Protein AF-A0A9C9XU20-F1 (afdb_monomer_lite)

Sequence (111 aa):
MVNYKVQVVYHRDPPLQWPRPGVLTSLAAGIIVMRNAPDEILALAAAAATDILRTTSVVNGHYEVIISTSIVDHNVYLMRKSDIYYINDPDFWQYRKSEPAAEIELTSSRY

pLDDT: mean 84.76, std 10.24, range [47.78, 95.19]

Radius of gyration: 25.98 Å; chains: 1; bounding box: 46×35×90 Å

Structure (mmCIF, N/CA/C/O backbone):
data_AF-A0A9C9XU20-F1
#
_entry.id   AF-A0A9C9XU20-F1
#
loop_
_atom_site.group_PDB
_atom_site.id
_atom_site.type_symbol
_atom_site.label_atom_id
_atom_site.label_alt_id
_atom_site.label_comp_id
_atom_site.label_asym_id
_atom_site.label_entity_id
_atom_site.label_seq_id
_atom_site.pdbx_PDB_ins_code
_atom_site.Cartn_x
_atom_site.Cartn_y
_atom_site.Cartn_z
_atom_site.occupancy
_atom_site.B_iso_or_equiv
_atom_site.auth_seq_id
_atom_site.auth_comp_id
_atom_site.auth_asym_id
_atom_site.auth_atom_id
_atom_site.pdbx_PDB_model_num
ATOM 1 N N . MET A 1 1 ? -28.471 -0.470 19.302 1.00 84.12 1 MET A N 1
A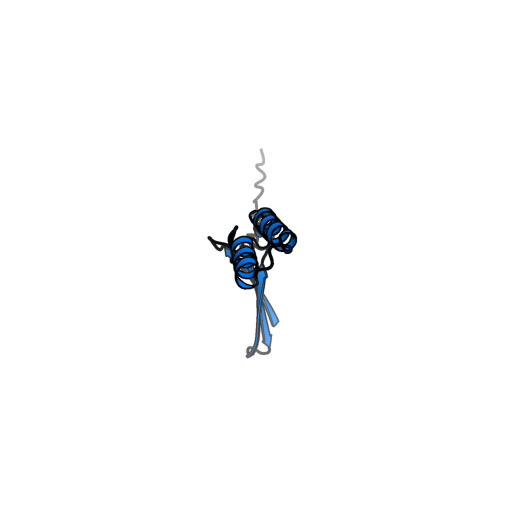TOM 2 C CA . MET A 1 1 ? -27.145 0.074 19.678 1.00 84.12 1 MET A CA 1
ATOM 3 C C . MET A 1 1 ? -26.168 -0.118 18.529 1.00 84.12 1 MET A C 1
ATOM 5 O O . MET A 1 1 ? -26.069 -1.221 17.999 1.00 84.12 1 MET A O 1
ATOM 9 N N . VAL A 1 2 ? -25.478 0.951 18.130 1.00 87.88 2 VAL A N 1
ATOM 10 C CA . VAL A 1 2 ? -24.418 0.908 17.112 1.00 87.88 2 VAL A CA 1
ATOM 11 C C . VAL A 1 2 ? -23.074 0.914 17.832 1.00 87.88 2 VAL A C 1
ATOM 13 O O . VAL A 1 2 ? -22.826 1.789 18.654 1.00 87.88 2 VAL A O 1
ATOM 16 N N . ASN A 1 3 ? -22.220 -0.059 17.531 1.00 90.69 3 ASN A N 1
ATOM 17 C CA . ASN A 1 3 ? -20.875 -0.176 18.084 1.00 90.69 3 ASN A CA 1
ATOM 18 C C . ASN A 1 3 ? -19.845 -0.068 16.969 1.00 90.69 3 ASN A C 1
ATOM 20 O O . ASN A 1 3 ? -19.998 -0.720 15.936 1.00 90.69 3 ASN A O 1
ATOM 24 N N . TYR A 1 4 ? -18.772 0.681 17.213 1.00 90.62 4 TYR A N 1
ATOM 25 C CA . TYR A 1 4 ? -17.629 0.764 16.312 1.00 90.62 4 TYR A CA 1
ATOM 26 C C . TYR A 1 4 ? -16.345 0.313 17.017 1.00 90.62 4 TYR A C 1
ATOM 28 O O . TYR A 1 4 ? -16.154 0.524 18.215 1.00 90.62 4 TYR A O 1
ATOM 36 N N . LYS A 1 5 ? -15.454 -0.328 16.264 1.00 91.50 5 LYS A N 1
ATOM 37 C CA . LYS A 1 5 ? -14.115 -0.723 16.705 1.00 91.50 5 LYS A CA 1
ATOM 38 C C . LYS A 1 5 ? -13.112 -0.338 15.627 1.00 91.50 5 LYS A C 1
ATOM 40 O O . LYS A 1 5 ? -13.266 -0.755 14.483 1.00 91.50 5 LYS A O 1
ATOM 45 N N . VAL A 1 6 ? -12.082 0.404 16.025 1.00 92.31 6 VAL A N 1
ATOM 46 C CA . VAL A 1 6 ? -10.938 0.764 15.180 1.00 92.31 6 VAL A CA 1
ATOM 47 C C . VAL A 1 6 ? -9.730 -0.053 15.624 1.00 92.31 6 VAL A C 1
ATOM 49 O O . VAL A 1 6 ? -9.470 -0.178 16.823 1.00 92.31 6 VAL A O 1
ATOM 52 N N . GLN A 1 7 ? -9.019 -0.640 14.668 1.00 93.25 7 GLN A N 1
ATOM 53 C CA . GLN A 1 7 ? -7.783 -1.378 14.902 1.00 93.25 7 GLN A CA 1
ATOM 54 C C . GLN A 1 7 ? -6.727 -0.939 13.891 1.00 93.25 7 GLN A C 1
ATOM 56 O O . GLN A 1 7 ? -6.978 -0.977 12.691 1.00 93.25 7 GLN A O 1
ATOM 61 N N . VAL A 1 8 ? -5.549 -0.567 14.392 1.00 92.88 8 VAL A N 1
ATOM 62 C CA . VAL A 1 8 ? -4.372 -0.265 13.571 1.00 92.88 8 VAL A CA 1
ATOM 63 C C . VAL A 1 8 ? -3.542 -1.537 13.427 1.00 92.88 8 VAL A C 1
ATOM 65 O O . VAL A 1 8 ? -3.249 -2.201 14.424 1.00 92.88 8 VAL A O 1
ATOM 68 N N . VAL A 1 9 ? -3.180 -1.880 12.196 1.00 91.94 9 VAL A N 1
ATOM 69 C CA . VAL A 1 9 ? -2.353 -3.038 11.845 1.00 91.94 9 VAL A CA 1
ATOM 70 C C . VAL A 1 9 ? -1.104 -2.536 11.135 1.00 91.94 9 VAL A C 1
ATOM 72 O O . VAL A 1 9 ? -1.183 -1.633 10.308 1.00 91.94 9 VAL A O 1
ATOM 75 N N . TYR A 1 10 ? 0.045 -3.107 11.487 1.00 91.19 10 TYR A N 1
ATOM 76 C CA . TYR A 1 10 ? 1.324 -2.822 10.848 1.00 91.19 10 TYR A CA 1
ATOM 77 C C . TYR A 1 10 ? 1.760 -4.025 10.017 1.00 91.19 10 TYR A C 1
ATOM 79 O O . TYR A 1 10 ? 1.789 -5.151 10.522 1.00 91.19 10 TYR A O 1
ATOM 87 N N . HIS A 1 11 ? 2.146 -3.768 8.774 1.00 88.00 11 HIS A N 1
ATOM 88 C CA . HIS A 1 11 ? 2.745 -4.734 7.866 1.00 88.00 11 HIS A CA 1
ATOM 89 C C . HIS A 1 11 ? 4.225 -4.427 7.717 1.00 88.00 11 HIS A C 1
ATOM 91 O O . HIS A 1 11 ? 4.605 -3.301 7.415 1.00 88.00 11 HIS A O 1
ATOM 97 N N . ARG A 1 12 ? 5.074 -5.438 7.924 1.00 85.00 12 ARG A N 1
ATOM 98 C CA . ARG A 1 12 ? 6.528 -5.286 7.765 1.00 85.00 12 ARG A CA 1
ATOM 99 C C . ARG A 1 12 ? 6.903 -4.905 6.335 1.00 85.00 12 ARG A C 1
ATOM 101 O O . ARG A 1 12 ? 7.786 -4.078 6.147 1.00 85.00 12 ARG A O 1
ATOM 108 N N . ASP A 1 13 ? 6.224 -5.516 5.372 1.00 82.00 13 ASP A N 1
ATOM 109 C CA . ASP A 1 13 ? 6.421 -5.280 3.952 1.00 82.00 13 ASP A CA 1
ATOM 110 C C . ASP A 1 13 ? 5.099 -4.740 3.387 1.00 82.00 13 ASP A C 1
ATOM 112 O O . ASP A 1 13 ? 4.084 -5.444 3.458 1.00 82.00 13 ASP A O 1
ATOM 116 N N . PRO A 1 14 ? 5.059 -3.501 2.869 1.00 72.69 14 PRO A N 1
ATOM 117 C CA . PRO A 1 14 ? 3.843 -2.959 2.289 1.00 72.69 14 PRO A CA 1
ATOM 118 C C . PRO A 1 14 ? 3.490 -3.750 1.019 1.00 72.69 14 PRO A C 1
ATOM 120 O O . PRO A 1 14 ? 4.385 -4.263 0.334 1.00 72.69 14 PRO A O 1
ATOM 123 N N . PRO A 1 15 ? 2.195 -3.875 0.681 1.00 70.88 15 PRO A N 1
ATOM 124 C CA . PRO A 1 15 ? 1.783 -4.598 -0.512 1.00 70.88 15 PRO A CA 1
ATOM 125 C C . PRO A 1 15 ? 2.466 -4.029 -1.759 1.00 70.88 15 PRO A C 1
ATOM 127 O O . PRO A 1 15 ? 2.620 -2.818 -1.906 1.00 70.88 15 PRO A O 1
ATOM 130 N N . LEU A 1 16 ? 2.878 -4.912 -2.672 1.00 70.94 16 LEU A N 1
ATOM 131 C CA . LEU A 1 16 ? 3.534 -4.517 -3.915 1.00 70.94 16 LEU A CA 1
ATOM 132 C C . LEU A 1 16 ? 2.549 -3.743 -4.800 1.00 70.94 16 LEU A C 1
ATOM 134 O O . LEU A 1 16 ? 1.587 -4.313 -5.309 1.00 70.94 16 LEU A O 1
ATOM 138 N N . GLN A 1 17 ? 2.801 -2.452 -5.001 1.00 75.00 17 GLN A N 1
ATOM 139 C CA . GLN A 1 17 ? 1.925 -1.589 -5.804 1.00 75.00 17 GLN A CA 1
ATOM 140 C C . GLN A 1 17 ? 2.416 -1.392 -7.232 1.00 75.00 17 GLN A C 1
ATOM 142 O O . GLN A 1 17 ? 1.617 -1.201 -8.144 1.00 75.00 17 GLN A O 1
ATOM 147 N N . TRP A 1 18 ? 3.734 -1.438 -7.415 1.00 79.38 18 TRP A N 1
ATOM 148 C CA . TRP A 1 18 ? 4.389 -1.255 -8.700 1.00 79.38 18 TRP A CA 1
ATOM 149 C C . TRP A 1 18 ? 5.268 -2.463 -9.007 1.00 79.38 18 TRP A C 1
ATOM 151 O O . TRP A 1 18 ? 5.859 -3.037 -8.087 1.00 79.38 18 TRP A O 1
ATOM 161 N N . PRO A 1 19 ? 5.372 -2.868 -10.286 1.00 83.00 19 PRO A N 1
ATOM 162 C CA . PRO A 1 19 ? 6.367 -3.843 -10.700 1.00 83.00 19 PRO A CA 1
ATOM 163 C C . PRO A 1 19 ? 7.762 -3.418 -10.242 1.00 83.00 19 PRO A C 1
ATOM 165 O O . PRO A 1 19 ? 8.064 -2.228 -10.137 1.00 83.00 19 PRO A O 1
ATOM 168 N N . ARG A 1 20 ? 8.624 -4.404 -9.981 1.00 83.25 20 ARG A N 1
ATOM 169 C CA . ARG A 1 20 ? 10.021 -4.123 -9.644 1.00 83.25 20 ARG A CA 1
ATOM 170 C C . ARG A 1 20 ? 10.683 -3.324 -10.776 1.00 83.25 20 ARG A C 1
ATOM 172 O O . ARG A 1 20 ? 10.349 -3.561 -11.940 1.00 83.25 20 ARG A O 1
ATOM 179 N N . PRO A 1 21 ? 11.641 -2.438 -10.461 1.00 87.25 21 PRO A N 1
ATOM 180 C CA . PRO A 1 21 ? 12.336 -1.664 -11.481 1.00 87.25 21 PRO A CA 1
ATOM 181 C C . PRO A 1 21 ? 12.935 -2.571 -12.561 1.00 87.25 21 PRO A C 1
ATOM 183 O O . PRO A 1 21 ? 13.543 -3.598 -12.254 1.00 87.25 21 PRO A O 1
ATOM 186 N N . GLY A 1 22 ? 12.735 -2.202 -13.825 1.00 88.19 22 GLY A N 1
ATOM 187 C CA . GLY A 1 22 ? 13.210 -2.937 -14.996 1.00 88.19 22 GLY A CA 1
ATOM 188 C C . GLY A 1 22 ? 12.203 -3.935 -15.570 1.00 88.19 22 GLY A C 1
ATOM 189 O O . GLY A 1 22 ? 12.424 -4.431 -16.676 1.00 88.19 22 GLY A O 1
ATOM 190 N N . VAL A 1 23 ? 11.096 -4.233 -14.877 1.00 92.06 23 VAL A N 1
ATOM 191 C CA . VAL A 1 23 ? 10.057 -5.136 -15.402 1.00 92.06 23 VAL A CA 1
ATOM 192 C C . VAL A 1 23 ? 9.379 -4.526 -16.628 1.00 92.06 23 VAL A C 1
ATOM 194 O O . VAL A 1 23 ? 9.219 -5.219 -17.633 1.00 92.06 23 VAL A O 1
ATOM 197 N N . LEU A 1 24 ? 9.022 -3.239 -16.587 1.00 93.00 24 LEU A N 1
ATOM 198 C CA . LEU A 1 24 ? 8.368 -2.580 -17.720 1.00 93.00 24 LEU A CA 1
ATOM 199 C C . LEU A 1 24 ? 9.340 -2.409 -18.888 1.00 93.00 24 LEU A C 1
ATOM 201 O O . LEU A 1 24 ? 8.972 -2.664 -20.032 1.00 93.00 24 LEU A O 1
ATOM 205 N N . THR A 1 25 ? 10.592 -2.049 -18.605 1.00 93.62 25 THR A N 1
ATOM 206 C CA . THR A 1 25 ? 11.661 -1.940 -19.607 1.00 93.62 25 THR A CA 1
ATOM 207 C C . THR A 1 25 ? 11.906 -3.275 -20.300 1.00 93.62 25 THR A C 1
ATOM 209 O O . THR A 1 25 ? 11.966 -3.330 -21.525 1.00 93.62 25 THR A O 1
ATOM 212 N N . SER A 1 26 ? 12.001 -4.365 -19.533 1.00 94.94 26 SER A N 1
ATOM 213 C CA . SER A 1 26 ? 12.213 -5.710 -20.081 1.00 94.94 26 SER A CA 1
ATOM 214 C C . SER A 1 26 ? 11.034 -6.157 -20.941 1.00 94.94 26 SER A C 1
ATOM 216 O O . SER A 1 26 ? 11.233 -6.726 -22.013 1.00 94.94 26 SER A O 1
ATOM 218 N N . LEU A 1 27 ? 9.804 -5.859 -20.507 1.00 94.88 27 LEU A N 1
ATOM 219 C CA . LEU A 1 27 ? 8.598 -6.137 -21.282 1.00 94.88 27 LEU A CA 1
ATOM 220 C C . LEU A 1 27 ? 8.584 -5.352 -22.601 1.00 94.88 27 LEU A C 1
ATOM 222 O O . LEU A 1 27 ? 8.358 -5.941 -23.657 1.00 94.88 27 LEU A O 1
ATOM 226 N N . ALA A 1 28 ? 8.866 -4.048 -22.555 1.00 94.12 28 ALA A N 1
ATOM 227 C CA . ALA A 1 28 ? 8.923 -3.197 -23.741 1.00 94.12 28 ALA A CA 1
ATOM 228 C C . ALA A 1 28 ? 10.007 -3.667 -24.721 1.00 94.12 28 ALA A C 1
ATOM 230 O O . ALA A 1 28 ? 9.735 -3.828 -25.909 1.00 94.12 28 ALA A O 1
ATOM 231 N N . ALA A 1 29 ? 11.208 -3.974 -24.223 1.00 93.94 29 ALA A N 1
ATOM 232 C CA . ALA A 1 29 ? 12.298 -4.506 -25.037 1.00 93.94 29 ALA A CA 1
ATOM 233 C C . ALA A 1 29 ? 11.917 -5.839 -25.702 1.00 93.94 29 ALA A C 1
ATOM 235 O O . ALA A 1 29 ? 12.140 -6.019 -26.899 1.00 93.94 29 ALA A O 1
ATOM 236 N N . GLY A 1 30 ? 11.288 -6.752 -24.953 1.00 94.12 30 GLY A N 1
ATOM 237 C CA . GLY A 1 30 ? 10.808 -8.027 -25.483 1.00 94.12 30 GLY A CA 1
ATOM 238 C C . GLY A 1 30 ? 9.781 -7.855 -26.605 1.00 94.12 30 GLY A C 1
ATOM 239 O O . GLY A 1 30 ? 9.880 -8.528 -27.631 1.00 94.12 30 GLY A O 1
ATOM 240 N N . ILE A 1 31 ? 8.832 -6.925 -26.452 1.00 94.19 31 ILE A N 1
ATOM 241 C CA . ILE A 1 31 ? 7.828 -6.618 -27.482 1.00 94.19 31 ILE A CA 1
ATOM 242 C C . ILE A 1 31 ? 8.484 -6.023 -28.733 1.00 94.19 31 ILE A C 1
ATOM 244 O O . ILE A 1 31 ? 8.173 -6.470 -29.836 1.00 94.19 31 ILE A O 1
ATOM 248 N N . ILE A 1 32 ? 9.404 -5.068 -28.577 1.00 94.44 32 ILE A N 1
ATOM 249 C CA . ILE A 1 32 ? 10.106 -4.417 -29.696 1.00 94.44 32 ILE A CA 1
ATOM 250 C C . ILE A 1 32 ? 10.873 -5.438 -30.535 1.00 94.44 32 ILE A C 1
ATOM 252 O O . ILE A 1 32 ? 10.754 -5.443 -31.762 1.00 94.44 32 ILE A O 1
ATOM 256 N N . VAL A 1 33 ? 11.620 -6.334 -29.880 1.00 94.38 33 VAL A N 1
ATOM 257 C CA . VAL A 1 33 ? 12.359 -7.407 -30.559 1.00 94.38 33 VAL A CA 1
ATOM 258 C C . VAL A 1 33 ? 11.393 -8.362 -31.260 1.00 94.38 33 VAL A C 1
ATOM 260 O O . VAL A 1 33 ? 11.582 -8.668 -32.434 1.00 94.38 33 VAL A O 1
ATOM 263 N N . MET A 1 34 ? 10.328 -8.794 -30.578 1.00 95.19 34 MET A N 1
ATOM 264 C CA . MET A 1 34 ? 9.346 -9.734 -31.130 1.00 95.19 34 MET A CA 1
ATOM 265 C C . MET A 1 34 ? 8.590 -9.166 -32.337 1.00 95.19 34 MET A C 1
ATOM 267 O O . MET A 1 34 ? 8.245 -9.909 -33.253 1.00 95.19 34 MET A O 1
ATOM 271 N N . ARG A 1 35 ? 8.330 -7.857 -32.347 1.00 93.00 35 ARG A N 1
ATOM 272 C CA . ARG A 1 35 ? 7.638 -7.167 -33.442 1.00 93.00 35 ARG A CA 1
ATOM 273 C C . ARG A 1 35 ? 8.571 -6.669 -34.540 1.00 93.00 35 ARG A C 1
ATOM 275 O O . ARG A 1 35 ? 8.071 -6.194 -35.554 1.00 93.00 35 ARG A O 1
ATOM 282 N N . ASN A 1 36 ? 9.889 -6.778 -34.355 1.00 91.19 36 ASN A N 1
ATOM 283 C CA . ASN A 1 36 ? 10.889 -6.155 -35.221 1.00 91.19 36 ASN A CA 1
ATOM 284 C C . ASN A 1 36 ? 10.579 -4.663 -35.467 1.00 91.19 36 ASN A C 1
ATOM 286 O O . ASN A 1 36 ? 10.566 -4.197 -36.605 1.00 91.19 36 ASN A O 1
ATOM 290 N N . ALA A 1 37 ? 10.277 -3.932 -34.390 1.00 90.06 37 ALA A N 1
ATOM 291 C CA . ALA A 1 37 ? 9.813 -2.543 -34.428 1.00 90.06 37 ALA A CA 1
ATOM 292 C C . ALA A 1 37 ? 10.825 -1.593 -33.753 1.00 90.06 37 ALA A C 1
ATOM 294 O O . ALA A 1 37 ? 10.523 -1.005 -32.714 1.00 90.06 37 ALA A O 1
ATOM 295 N N . PRO A 1 38 ? 12.050 -1.444 -34.295 1.00 86.12 38 PRO A N 1
ATOM 296 C CA . PRO A 1 38 ? 13.106 -0.647 -33.663 1.00 86.12 38 PRO A CA 1
ATOM 297 C C . PRO A 1 38 ? 12.746 0.841 -33.537 1.00 86.12 38 PRO A C 1
ATOM 299 O O . PRO A 1 38 ? 13.246 1.519 -32.640 1.00 86.12 38 PRO A O 1
ATOM 302 N N . ASP A 1 39 ? 11.840 1.331 -34.385 1.00 88.62 39 ASP A N 1
ATOM 303 C CA . ASP A 1 39 ? 11.361 2.716 -34.366 1.00 88.62 39 ASP A CA 1
ATOM 304 C C . ASP A 1 39 ? 10.486 3.029 -33.136 1.00 88.62 39 ASP A C 1
ATOM 306 O O . ASP A 1 39 ? 10.298 4.192 -32.780 1.00 88.62 39 ASP A O 1
ATOM 310 N N . GLU A 1 40 ? 10.012 2.010 -32.409 1.00 88.50 40 GLU A N 1
ATOM 311 C CA . GLU A 1 40 ? 9.279 2.166 -31.144 1.00 88.50 40 GLU A CA 1
ATOM 312 C C . GLU A 1 40 ? 10.206 2.447 -29.943 1.00 88.50 40 GLU A C 1
ATOM 314 O O . GLU A 1 40 ? 9.827 2.257 -28.785 1.00 88.50 40 GLU A O 1
ATOM 319 N N . ILE A 1 41 ? 11.423 2.951 -30.174 1.00 86.81 41 ILE A N 1
ATOM 320 C CA . ILE A 1 41 ? 12.396 3.272 -29.118 1.00 86.81 41 ILE A CA 1
ATOM 321 C C . ILE A 1 41 ? 11.839 4.245 -28.066 1.00 86.81 41 ILE A C 1
ATOM 323 O O . ILE A 1 41 ? 12.242 4.208 -26.903 1.00 86.81 41 ILE A O 1
ATOM 327 N N . LEU A 1 42 ? 10.864 5.076 -28.447 1.00 89.94 42 LEU A N 1
ATOM 328 C CA . LEU A 1 42 ? 10.155 5.959 -27.525 1.00 89.94 42 LEU A CA 1
ATOM 329 C C . LEU A 1 42 ? 9.353 5.174 -26.474 1.00 89.94 42 LEU A C 1
ATOM 331 O O . LEU A 1 42 ? 9.306 5.589 -25.319 1.00 89.94 42 LEU A O 1
ATOM 335 N N . ALA A 1 43 ? 8.771 4.027 -26.838 1.00 87.81 43 ALA A N 1
ATOM 336 C CA . ALA A 1 43 ? 8.066 3.154 -25.901 1.00 87.81 43 ALA A CA 1
ATOM 337 C C . ALA A 1 43 ? 9.037 2.510 -24.899 1.00 87.81 43 ALA A C 1
ATOM 339 O O . ALA A 1 43 ? 8.739 2.445 -23.706 1.00 87.81 43 ALA A O 1
ATOM 340 N N . LEU A 1 44 ? 10.231 2.112 -25.356 1.00 91.62 44 LEU A N 1
ATOM 341 C CA . LEU A 1 44 ? 11.294 1.619 -24.476 1.00 91.62 44 LEU A CA 1
ATOM 342 C C . LEU A 1 44 ? 11.780 2.708 -23.513 1.00 91.62 44 LEU A C 1
ATOM 344 O O . LEU A 1 44 ? 11.895 2.465 -22.313 1.00 91.62 44 LEU A O 1
ATOM 348 N N . ALA A 1 45 ? 12.022 3.917 -24.024 1.00 90.12 45 ALA A N 1
ATOM 349 C CA . ALA A 1 45 ? 12.432 5.059 -23.214 1.00 90.12 45 ALA A CA 1
ATOM 350 C C . ALA A 1 45 ? 11.362 5.432 -22.174 1.00 90.12 45 ALA A C 1
ATOM 352 O O . ALA A 1 45 ? 11.690 5.689 -21.016 1.00 90.12 45 ALA A O 1
ATOM 353 N N . ALA A 1 46 ? 10.080 5.400 -22.550 1.00 91.19 46 ALA A N 1
ATOM 354 C CA . ALA A 1 46 ? 8.965 5.645 -21.638 1.00 91.19 46 ALA A CA 1
ATOM 355 C C . ALA A 1 46 ? 8.848 4.565 -20.550 1.00 91.19 46 ALA A C 1
ATOM 357 O O . ALA A 1 46 ? 8.610 4.889 -19.384 1.00 91.19 46 ALA A O 1
ATOM 358 N N . ALA A 1 47 ? 9.052 3.293 -20.901 1.00 90.44 47 ALA A N 1
ATOM 359 C CA . ALA A 1 47 ? 9.065 2.192 -19.942 1.00 90.44 47 ALA A CA 1
ATOM 360 C C . ALA A 1 47 ? 10.221 2.334 -18.937 1.00 90.44 47 ALA A C 1
ATOM 362 O O . ALA A 1 47 ? 9.992 2.243 -17.731 1.00 90.44 47 ALA A O 1
ATOM 363 N N . ALA A 1 48 ? 11.423 2.664 -19.417 1.00 89.38 48 ALA A N 1
ATOM 364 C CA . ALA A 1 48 ? 12.589 2.920 -18.573 1.00 89.38 48 ALA A CA 1
ATOM 365 C C . ALA A 1 48 ? 12.385 4.121 -17.644 1.00 89.38 48 ALA A C 1
ATOM 367 O O . ALA A 1 48 ? 12.648 4.034 -16.445 1.00 89.38 48 ALA A O 1
ATOM 368 N N . ALA A 1 49 ? 11.850 5.226 -18.167 1.00 89.50 49 ALA A N 1
ATOM 369 C CA . ALA A 1 49 ? 11.508 6.386 -17.353 1.00 89.50 49 ALA A CA 1
ATOM 370 C C . ALA A 1 49 ? 10.472 6.027 -16.276 1.00 89.50 49 ALA A C 1
ATOM 372 O O . ALA A 1 49 ? 10.608 6.439 -15.126 1.00 89.50 49 ALA A O 1
ATOM 373 N N . THR A 1 50 ? 9.469 5.215 -16.618 1.00 88.56 50 THR A N 1
ATOM 374 C CA . THR A 1 50 ? 8.441 4.770 -15.669 1.00 88.56 50 THR A CA 1
ATOM 375 C C . THR A 1 50 ? 9.033 3.885 -14.574 1.00 88.56 50 THR A C 1
ATOM 377 O O . THR A 1 50 ? 8.748 4.118 -13.401 1.00 88.56 50 THR A O 1
ATOM 380 N N . ASP A 1 51 ? 9.893 2.923 -14.920 1.00 89.12 51 ASP A N 1
ATOM 381 C CA . ASP A 1 51 ? 10.591 2.079 -13.942 1.00 89.12 51 ASP A CA 1
ATOM 382 C C . ASP A 1 51 ? 11.419 2.923 -12.953 1.00 89.12 51 ASP A C 1
ATOM 384 O O . ASP A 1 51 ? 11.371 2.694 -11.741 1.00 89.12 51 ASP A O 1
ATOM 388 N N . ILE A 1 52 ? 12.128 3.949 -13.442 1.00 85.69 52 ILE A N 1
ATOM 389 C CA . ILE A 1 52 ? 12.935 4.854 -12.605 1.00 85.69 52 ILE A CA 1
ATOM 390 C C . ILE A 1 52 ? 12.043 5.686 -11.680 1.00 85.69 52 ILE A C 1
ATOM 392 O O . ILE A 1 52 ? 12.256 5.701 -10.468 1.00 85.69 52 ILE A O 1
ATOM 396 N N . LEU A 1 53 ? 11.024 6.354 -12.225 1.00 84.88 53 LEU A N 1
ATOM 397 C CA . LEU A 1 53 ? 10.147 7.239 -11.451 1.00 84.88 53 LEU A CA 1
ATOM 398 C C . LEU A 1 53 ? 9.344 6.482 -10.385 1.00 84.88 53 LEU A C 1
ATOM 400 O O . LEU A 1 53 ? 9.031 7.030 -9.328 1.00 84.88 53 LEU A O 1
ATOM 404 N N . ARG A 1 54 ? 9.002 5.218 -10.646 1.00 81.81 54 ARG A N 1
ATOM 405 C CA . ARG A 1 54 ? 8.209 4.397 -9.726 1.00 81.81 54 ARG A CA 1
ATOM 406 C C . ARG A 1 54 ? 9.042 3.676 -8.674 1.00 81.81 54 ARG A C 1
ATOM 408 O O . ARG A 1 54 ? 8.475 3.294 -7.657 1.00 81.81 54 ARG A O 1
ATOM 415 N N . THR A 1 55 ? 10.363 3.577 -8.847 1.00 70.56 55 THR A N 1
ATOM 416 C CA . THR A 1 55 ? 11.278 2.962 -7.863 1.00 70.56 55 THR A CA 1
ATOM 417 C C . THR A 1 55 ? 11.144 3.580 -6.464 1.00 70.56 55 THR A C 1
ATOM 419 O O . THR A 1 55 ? 11.306 2.886 -5.466 1.00 70.56 55 THR A O 1
ATOM 422 N N . THR A 1 56 ? 10.827 4.873 -6.375 1.00 64.88 56 THR A N 1
ATOM 423 C CA . THR A 1 56 ? 10.710 5.612 -5.105 1.00 64.88 56 THR A CA 1
ATOM 424 C C . THR A 1 56 ? 9.264 5.897 -4.690 1.00 64.88 56 THR A C 1
ATOM 426 O O . THR A 1 56 ? 9.030 6.543 -3.671 1.00 64.88 56 THR A O 1
ATOM 429 N N . SER A 1 57 ? 8.278 5.430 -5.463 1.00 64.81 57 SER A N 1
ATOM 430 C CA . SER A 1 57 ? 6.861 5.697 -5.215 1.00 64.81 57 SER A CA 1
ATOM 431 C C . SER A 1 57 ? 6.253 4.634 -4.297 1.00 64.81 57 SER A C 1
ATOM 433 O O . SER A 1 57 ? 5.840 3.573 -4.762 1.00 64.81 57 SER A O 1
ATOM 435 N N . VAL A 1 58 ? 6.142 4.935 -3.003 1.00 61.75 58 VAL A N 1
ATOM 436 C CA . VAL A 1 58 ? 5.303 4.175 -2.063 1.00 61.75 58 VAL A CA 1
ATOM 437 C C . VAL A 1 58 ? 3.965 4.908 -1.947 1.00 61.75 58 VAL A C 1
ATOM 439 O O . VAL A 1 58 ? 3.916 6.014 -1.418 1.00 61.75 58 VAL A O 1
ATOM 442 N N . VAL A 1 59 ? 2.893 4.343 -2.511 1.00 64.00 59 VAL A N 1
ATOM 443 C CA . VAL A 1 59 ? 1.545 4.948 -2.507 1.00 64.00 59 VAL A CA 1
ATOM 444 C C . VAL A 1 59 ? 0.749 4.528 -1.263 1.00 64.00 59 VAL A C 1
ATOM 446 O O . VAL A 1 59 ? -0.065 5.309 -0.791 1.00 64.00 59 VAL A O 1
ATOM 449 N N . ASN A 1 60 ? 1.000 3.338 -0.699 1.00 71.12 60 ASN A N 1
ATOM 450 C CA . ASN A 1 60 ? 0.412 2.892 0.572 1.00 71.12 60 ASN A CA 1
ATOM 451 C C . ASN A 1 60 ? 1.511 2.668 1.605 1.00 71.12 60 ASN A C 1
ATOM 453 O O . ASN A 1 60 ? 2.503 1.999 1.319 1.00 71.12 60 ASN A O 1
ATOM 457 N N . GLY A 1 61 ? 1.288 3.197 2.804 1.00 75.31 61 GLY A N 1
ATOM 458 C CA . GLY A 1 61 ? 2.140 2.955 3.955 1.00 75.31 61 GLY A CA 1
ATOM 459 C C . GLY A 1 61 ? 2.083 1.511 4.461 1.00 75.31 61 GLY A C 1
ATOM 460 O O . GLY A 1 61 ? 1.308 0.673 3.998 1.00 75.31 61 GLY A O 1
ATOM 461 N N . HIS A 1 62 ? 2.905 1.243 5.462 1.00 87.56 62 HIS A N 1
ATOM 462 C CA . HIS A 1 62 ? 2.961 0.003 6.228 1.00 87.56 62 HIS A CA 1
ATOM 463 C C . HIS A 1 62 ? 1.749 -0.169 7.152 1.00 87.56 62 HIS A C 1
ATOM 465 O O . HIS A 1 62 ? 1.527 -1.256 7.684 1.00 87.56 62 HIS A O 1
ATOM 471 N N . TYR A 1 63 ? 0.983 0.898 7.383 1.00 90.31 63 TYR A N 1
ATOM 472 C CA . TYR A 1 63 ? -0.164 0.872 8.277 1.00 90.31 63 TYR A CA 1
ATOM 473 C C . TYR A 1 63 ? -1.496 0.734 7.540 1.00 90.31 63 TYR A C 1
ATOM 475 O O . TYR A 1 63 ? -1.800 1.435 6.572 1.00 90.31 63 TYR A O 1
ATOM 483 N N . GLU A 1 64 ? -2.335 -0.132 8.093 1.00 90.62 64 GLU A N 1
ATOM 484 C CA . GLU A 1 64 ? -3.734 -0.292 7.727 1.00 90.62 64 GLU A CA 1
ATOM 485 C C . GLU A 1 64 ? -4.621 -0.017 8.941 1.00 90.62 64 GLU A C 1
ATOM 487 O O . GLU A 1 64 ? -4.282 -0.339 10.085 1.00 90.62 64 GLU A O 1
ATOM 492 N N . VAL A 1 65 ? -5.795 0.552 8.688 1.00 92.06 65 VAL A N 1
ATOM 493 C CA . VAL A 1 65 ? -6.834 0.757 9.692 1.00 92.06 65 VAL A CA 1
ATOM 494 C C . VAL A 1 65 ? -8.047 -0.077 9.321 1.00 92.06 65 VAL A C 1
ATOM 496 O O . VAL A 1 65 ? -8.614 0.063 8.238 1.00 92.06 65 VAL A O 1
ATOM 499 N N . ILE A 1 66 ? -8.466 -0.932 10.249 1.00 93.50 66 ILE A N 1
ATOM 500 C CA . ILE A 1 66 ? -9.673 -1.744 10.130 1.00 93.50 66 ILE A CA 1
ATOM 501 C C . ILE A 1 66 ? -10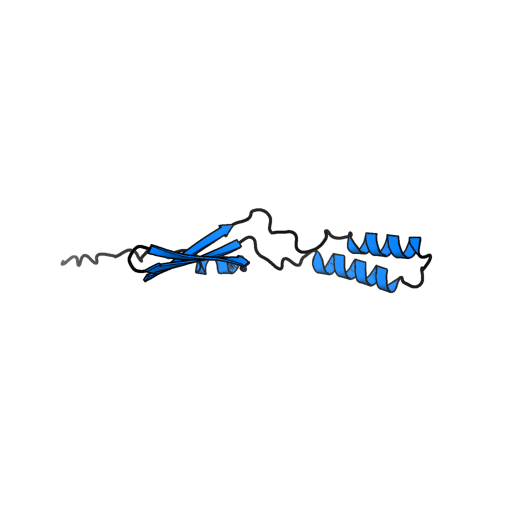.764 -1.091 10.971 1.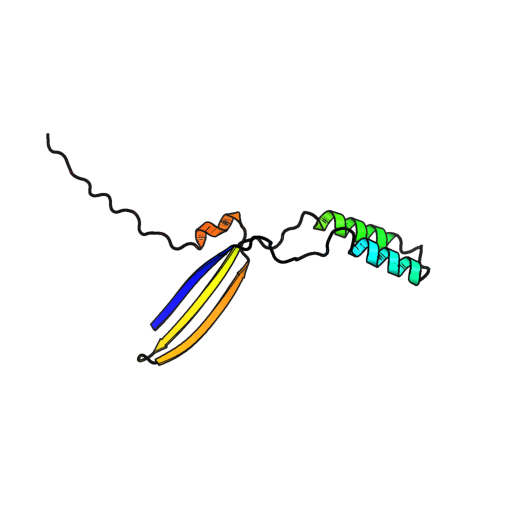00 93.50 66 ILE A C 1
ATOM 503 O O . ILE A 1 66 ? -10.649 -1.005 12.199 1.00 93.50 66 ILE A O 1
ATOM 507 N N . ILE A 1 67 ? -11.843 -0.666 10.318 1.00 92.94 67 ILE A N 1
ATOM 508 C CA . ILE A 1 67 ? -13.012 -0.074 10.968 1.00 92.94 67 ILE A CA 1
ATOM 509 C C . ILE A 1 67 ? -14.141 -1.092 10.914 1.00 92.94 67 ILE A C 1
ATOM 511 O O . ILE A 1 67 ? -14.595 -1.488 9.845 1.00 92.94 67 ILE A O 1
ATOM 515 N N . SER A 1 68 ? -14.585 -1.546 12.082 1.00 94.69 68 SER A N 1
ATOM 516 C CA . SER A 1 68 ? -15.692 -2.491 12.213 1.00 94.69 68 SER A CA 1
ATOM 517 C C . SER A 1 68 ? -16.889 -1.826 12.867 1.00 94.69 68 SER A C 1
ATOM 519 O O . SER A 1 68 ? -16.799 -1.428 14.027 1.00 94.69 68 SER A O 1
ATOM 521 N N . THR A 1 69 ? -18.015 -1.791 12.165 1.00 93.19 69 THR A N 1
ATOM 522 C CA . THR A 1 69 ? -19.299 -1.314 12.684 1.00 93.19 6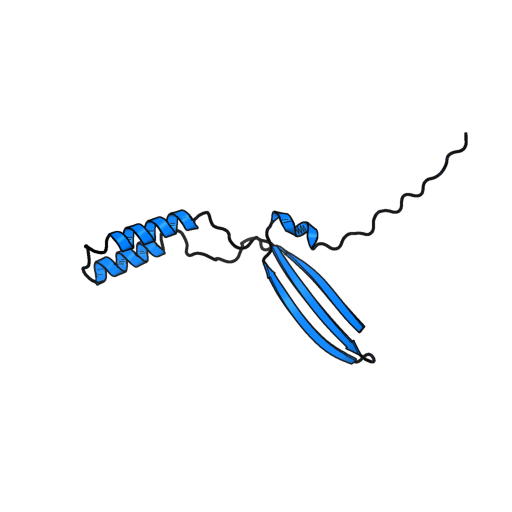9 THR A CA 1
ATOM 523 C C . THR A 1 69 ? -20.238 -2.493 12.877 1.00 93.19 69 THR A C 1
ATOM 525 O O . THR A 1 69 ? -20.336 -3.381 12.029 1.00 93.19 69 THR A O 1
ATOM 528 N N . SER A 1 70 ? -20.942 -2.518 14.002 1.00 93.38 70 SER A N 1
ATOM 529 C CA . SER A 1 70 ? -21.950 -3.530 14.302 1.00 93.38 70 SER A CA 1
ATOM 530 C C . SER A 1 70 ? -23.217 -2.904 14.855 1.00 93.38 70 SER A C 1
ATOM 532 O O . SER A 1 70 ? -23.157 -1.911 15.580 1.00 93.38 70 SER A O 1
ATOM 534 N N . ILE A 1 71 ? -24.357 -3.495 14.509 1.00 92.56 71 ILE A N 1
ATOM 535 C CA . ILE A 1 71 ? -25.663 -3.101 15.032 1.00 92.56 71 ILE A CA 1
ATOM 536 C C . ILE A 1 71 ? -26.238 -4.278 15.799 1.00 92.56 71 ILE A C 1
ATOM 538 O O . ILE A 1 71 ? -26.406 -5.370 15.256 1.00 92.56 71 ILE A O 1
ATOM 542 N N . VAL A 1 72 ? -26.535 -4.024 17.069 1.00 89.56 72 VAL A N 1
ATOM 543 C CA . VAL A 1 72 ? -27.255 -4.941 17.949 1.00 89.56 72 VAL A CA 1
ATOM 544 C C . VAL A 1 72 ? -28.572 -4.281 18.308 1.00 89.56 72 VAL A C 1
ATOM 546 O O . VAL A 1 72 ? -28.572 -3.152 18.808 1.00 89.56 72 VAL A O 1
ATOM 549 N N . ASP A 1 73 ? -29.679 -4.964 18.058 1.00 90.00 73 ASP A N 1
ATOM 550 C CA . ASP A 1 73 ? -31.018 -4.490 18.392 1.00 90.00 73 ASP A CA 1
ATOM 551 C C . ASP A 1 73 ? -31.763 -5.561 19.186 1.00 90.00 73 ASP A C 1
ATOM 553 O O . ASP A 1 73 ? -31.692 -6.733 18.839 1.00 90.00 73 ASP A O 1
ATOM 557 N N . HIS A 1 74 ? -32.409 -5.186 20.292 1.00 88.88 74 HIS A N 1
ATOM 558 C CA . HIS A 1 74 ? -33.102 -6.129 21.187 1.00 88.88 74 HIS A CA 1
ATOM 559 C C . HIS A 1 74 ? -32.281 -7.382 21.566 1.00 88.88 74 HIS A C 1
ATOM 561 O O . HIS A 1 74 ? -32.808 -8.487 21.654 1.00 88.88 74 HIS A O 1
ATOM 567 N N . ASN A 1 75 ? -30.972 -7.214 21.795 1.00 84.38 75 ASN A N 1
ATOM 568 C CA . ASN A 1 75 ? -30.026 -8.304 22.079 1.00 84.38 75 ASN A CA 1
ATOM 569 C C . ASN A 1 75 ? -29.824 -9.313 20.923 1.00 84.38 75 ASN A C 1
ATOM 571 O O . ASN A 1 75 ? -29.219 -10.367 21.112 1.00 84.38 75 ASN A O 1
ATOM 575 N N . VAL A 1 76 ? -30.288 -8.976 19.719 1.00 86.19 76 VAL A N 1
ATOM 576 C CA . VAL A 1 76 ? -30.096 -9.723 18.475 1.00 86.19 76 VAL A CA 1
ATOM 577 C C . VAL A 1 76 ? -29.053 -9.013 17.617 1.00 86.19 76 VAL A C 1
ATOM 579 O O . VAL A 1 76 ? -29.062 -7.791 17.444 1.00 86.19 76 VAL A O 1
ATOM 582 N N . TYR A 1 77 ? -28.119 -9.794 17.080 1.00 86.25 77 TYR A N 1
ATOM 583 C CA . TYR A 1 77 ? -27.077 -9.284 16.203 1.00 86.25 77 TYR A CA 1
ATOM 584 C C . TYR A 1 77 ? -27.637 -9.073 14.794 1.00 86.25 77 TYR A C 1
ATOM 586 O O . TYR A 1 77 ? -27.958 -10.040 14.108 1.00 86.25 77 TYR A O 1
ATOM 594 N N . LEU A 1 78 ? -27.771 -7.815 14.374 1.00 92.12 78 LEU A N 1
ATOM 595 C CA . LEU A 1 78 ? -28.428 -7.470 13.113 1.00 92.12 78 LEU A CA 1
ATOM 596 C C . LEU A 1 78 ? -27.438 -7.466 11.949 1.00 92.12 78 LEU A C 1
ATOM 598 O O . LEU A 1 78 ? -27.694 -8.047 10.899 1.00 92.12 78 LEU A O 1
ATOM 602 N N . MET A 1 79 ? -26.294 -6.803 12.140 1.00 92.94 79 MET A N 1
ATOM 603 C CA . MET A 1 79 ? -25.252 -6.733 11.121 1.00 92.94 79 MET A CA 1
ATOM 604 C C . MET A 1 79 ? -23.872 -6.439 11.701 1.00 92.94 79 MET A C 1
ATOM 606 O O . MET A 1 79 ? -23.734 -5.762 12.725 1.00 92.94 79 MET A O 1
ATOM 610 N N . ARG A 1 80 ? -22.849 -6.882 10.966 1.00 92.00 80 ARG A N 1
ATOM 611 C CA . ARG A 1 80 ? -21.464 -6.424 11.082 1.00 92.00 80 ARG A CA 1
ATOM 612 C C . ARG A 1 80 ? -20.948 -6.054 9.708 1.00 92.00 80 ARG A C 1
ATOM 614 O O . ARG A 1 80 ? -21.110 -6.834 8.774 1.00 92.00 80 ARG A O 1
ATOM 621 N N . LYS A 1 81 ? -20.251 -4.930 9.614 1.00 93.88 81 LYS A N 1
ATOM 622 C CA . LYS A 1 81 ? -19.436 -4.587 8.454 1.00 93.88 81 LYS A CA 1
ATOM 623 C C . LYS A 1 81 ? -18.041 -4.205 8.919 1.00 93.88 81 LYS A C 1
ATOM 625 O O . LYS A 1 81 ? -17.902 -3.510 9.925 1.00 93.88 81 LYS A O 1
ATOM 630 N N . SER A 1 82 ? -17.033 -4.676 8.199 1.00 95.19 82 SER A N 1
ATOM 631 C CA . SER A 1 82 ? -15.636 -4.329 8.428 1.00 95.19 82 SER A CA 1
ATOM 632 C C . SER A 1 82 ? -15.048 -3.823 7.120 1.00 95.19 82 SER A C 1
ATOM 634 O O . SER A 1 82 ? -15.141 -4.509 6.107 1.00 95.19 82 SER A O 1
ATOM 636 N N . ASP A 1 83 ? -14.466 -2.634 7.163 1.00 94.31 83 ASP A N 1
ATOM 637 C CA . ASP A 1 83 ? -13.805 -1.988 6.034 1.00 94.31 83 ASP A CA 1
ATOM 638 C C . ASP A 1 83 ? -12.320 -1.773 6.384 1.00 94.31 83 ASP A C 1
ATOM 640 O O . ASP A 1 83 ? -11.976 -1.563 7.553 1.00 94.31 83 ASP A O 1
ATOM 644 N N . ILE A 1 84 ? -11.442 -1.868 5.382 1.00 91.38 84 ILE A N 1
ATOM 645 C CA . ILE A 1 84 ? -9.982 -1.751 5.526 1.00 91.38 84 ILE A CA 1
ATOM 646 C C . ILE A 1 84 ? -9.509 -0.548 4.716 1.00 91.38 84 ILE A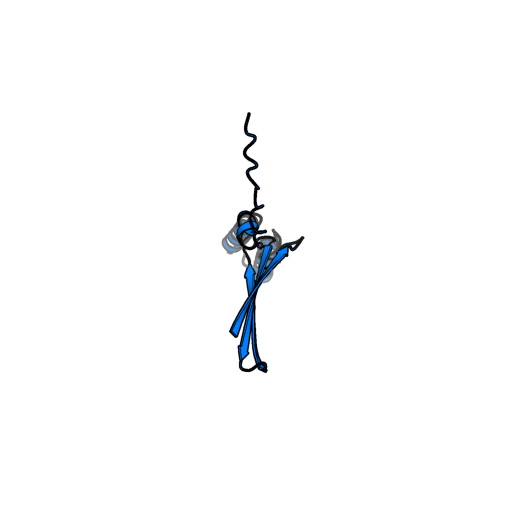 C 1
ATOM 648 O O . ILE A 1 84 ? -9.884 -0.396 3.553 1.00 91.38 84 ILE A O 1
ATOM 652 N N . TYR A 1 85 ? -8.665 0.278 5.327 1.00 89.69 85 TYR A N 1
ATOM 653 C CA . TYR A 1 85 ? -8.104 1.475 4.714 1.00 89.69 85 TYR A CA 1
ATOM 654 C C . TYR A 1 85 ? -6.589 1.501 4.880 1.00 89.69 85 TYR A C 1
ATOM 656 O O . TYR A 1 85 ? -6.081 1.294 5.981 1.00 89.69 85 TYR A O 1
ATOM 664 N N . TYR A 1 86 ? -5.877 1.806 3.798 1.00 88.25 86 TYR A N 1
ATOM 665 C CA . TYR A 1 86 ? -4.460 2.154 3.854 1.00 88.25 86 TYR A CA 1
ATOM 666 C C . TYR A 1 86 ? -4.313 3.604 4.294 1.00 88.25 86 TYR A C 1
ATOM 668 O O . TYR A 1 86 ? -5.045 4.473 3.819 1.00 88.25 86 TYR A O 1
ATOM 676 N N . ILE A 1 87 ? -3.369 3.858 5.193 1.00 87.25 87 ILE A N 1
ATOM 677 C CA . ILE A 1 87 ? -3.084 5.200 5.696 1.00 87.25 87 ILE A CA 1
ATOM 678 C C . ILE A 1 87 ? -1.614 5.554 5.479 1.00 87.25 87 ILE A C 1
ATOM 680 O O . ILE A 1 87 ? -0.773 4.686 5.239 1.00 87.25 87 ILE A O 1
ATOM 684 N N . ASN A 1 88 ? -1.305 6.844 5.571 1.00 85.56 88 ASN A N 1
ATOM 685 C CA . ASN A 1 88 ? 0.076 7.301 5.560 1.00 85.56 88 ASN A CA 1
ATOM 686 C C . ASN A 1 88 ? 0.769 6.914 6.869 1.00 85.56 88 ASN A C 1
ATOM 688 O O . ASN A 1 88 ? 0.200 7.074 7.952 1.00 85.56 88 ASN A O 1
ATOM 692 N N . ASP A 1 89 ? 2.028 6.489 6.769 1.00 86.81 89 ASP A N 1
ATOM 693 C CA . ASP A 1 89 ? 2.811 6.075 7.935 1.00 86.81 89 ASP A CA 1
ATOM 694 C C . ASP A 1 89 ? 2.922 7.150 9.025 1.00 86.81 89 ASP A C 1
ATOM 696 O O . ASP A 1 89 ? 2.758 6.800 10.190 1.00 86.81 89 ASP A O 1
ATOM 700 N N . PRO A 1 90 ? 3.126 8.448 8.718 1.00 87.69 90 PRO A N 1
ATOM 701 C CA . PRO A 1 90 ? 3.212 9.483 9.749 1.00 87.69 90 PRO A CA 1
ATOM 702 C C . PRO A 1 90 ? 1.911 9.713 10.531 1.00 87.69 90 PRO A C 1
ATOM 704 O O . PRO A 1 90 ? 1.963 10.245 11.639 1.00 87.69 90 PRO A O 1
ATOM 707 N N . ASP A 1 91 ? 0.760 9.306 9.989 1.00 88.38 91 ASP A N 1
ATOM 708 C CA . ASP A 1 91 ? -0.565 9.599 10.551 1.00 88.38 91 ASP A CA 1
ATOM 709 C C . ASP A 1 91 ? -1.120 8.447 11.411 1.00 88.38 91 ASP A C 1
ATOM 711 O O . ASP A 1 91 ? -2.202 8.560 11.990 1.00 88.38 91 ASP A O 1
ATOM 715 N N . PHE A 1 92 ? -0.384 7.336 11.550 1.00 88.75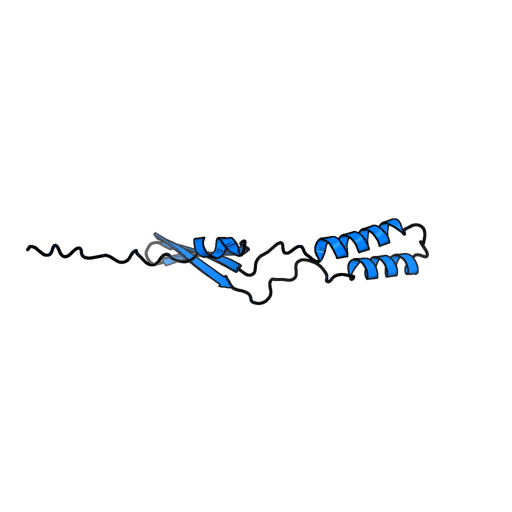 92 PHE A N 1
ATOM 716 C CA . PHE A 1 92 ? -0.865 6.119 12.224 1.00 88.75 92 PHE A CA 1
ATOM 717 C C . PHE A 1 92 ? -1.344 6.340 13.667 1.00 88.75 92 PHE A C 1
ATOM 719 O O . PHE A 1 92 ? -2.251 5.655 14.147 1.00 88.75 92 PHE A O 1
ATOM 726 N N . TRP A 1 93 ? -0.741 7.298 14.373 1.00 88.50 93 TRP A N 1
ATOM 727 C CA . TRP A 1 93 ? -1.032 7.587 15.774 1.00 88.50 93 TRP A CA 1
ATOM 728 C C . TRP A 1 93 ? -2.446 8.142 15.982 1.00 88.50 93 TRP A C 1
ATOM 730 O O . TRP A 1 93 ? -3.016 7.916 17.047 1.00 88.50 93 TRP A O 1
ATOM 740 N N . GLN A 1 94 ? -3.043 8.783 14.971 1.00 88.38 94 GLN A N 1
ATOM 741 C CA . GLN A 1 94 ? -4.397 9.352 15.040 1.00 88.38 94 GLN A CA 1
ATOM 742 C C . GLN A 1 94 ? -5.488 8.285 15.206 1.00 88.38 94 GLN A C 1
ATOM 744 O O . GLN A 1 94 ? -6.588 8.581 15.665 1.00 88.38 94 GLN A O 1
ATOM 749 N N . TYR A 1 95 ? -5.185 7.036 14.845 1.00 88.56 95 TYR A N 1
ATOM 750 C CA . TYR A 1 95 ? -6.133 5.919 14.850 1.00 88.56 95 TYR A CA 1
ATOM 751 C C . TYR A 1 95 ? -5.931 4.963 16.028 1.00 88.56 95 TYR A C 1
ATOM 753 O O . TYR A 1 95 ? -6.676 3.989 16.183 1.00 88.56 95 TYR A O 1
ATOM 761 N N . ARG A 1 96 ? -4.923 5.209 16.874 1.00 84.56 96 ARG A N 1
ATOM 762 C CA . ARG A 1 96 ? -4.751 4.458 18.118 1.00 84.56 96 ARG A CA 1
ATOM 763 C C . ARG A 1 96 ? -5.782 4.946 19.129 1.00 84.56 96 ARG A C 1
ATOM 765 O O . ARG A 1 96 ? -6.054 6.137 19.223 1.00 84.56 96 ARG A O 1
ATOM 772 N N . LYS A 1 97 ? -6.341 4.020 19.913 1.00 75.50 97 LYS A N 1
ATOM 773 C CA . LYS A 1 97 ? -7.128 4.406 21.087 1.00 75.50 97 LYS A CA 1
ATOM 774 C C . LYS A 1 97 ? -6.248 5.258 21.998 1.00 75.50 97 LYS A C 1
ATOM 776 O O . LYS A 1 97 ? -5.191 4.795 22.422 1.00 75.50 97 LYS A O 1
ATOM 781 N N . SER A 1 98 ? -6.690 6.477 22.278 1.00 65.38 98 SER A N 1
ATOM 782 C CA . SER A 1 98 ? -6.119 7.305 23.330 1.00 65.38 98 SER A CA 1
ATOM 783 C C . SER A 1 98 ? -6.361 6.599 24.662 1.00 65.38 98 SER A C 1
ATOM 785 O O . SER A 1 98 ? -7.506 6.268 24.980 1.00 65.38 98 SER A O 1
ATOM 787 N N . GLU A 1 99 ? -5.303 6.361 25.433 1.00 66.25 99 GLU A N 1
ATOM 788 C CA . GLU A 1 99 ? -5.477 6.093 26.859 1.00 66.25 99 GLU A CA 1
ATOM 789 C C . GLU A 1 99 ? -6.113 7.345 27.490 1.00 66.25 99 GLU A C 1
ATOM 791 O O . GLU A 1 99 ? -5.759 8.465 27.095 1.00 66.25 99 GLU A O 1
ATOM 796 N N . PRO A 1 100 ? -7.080 7.203 28.413 1.00 65.56 100 PRO A N 1
ATOM 797 C CA . PRO A 1 100 ? -7.608 8.351 29.135 1.00 65.56 100 PRO A CA 1
ATOM 798 C C . PRO A 1 100 ? -6.450 9.091 29.815 1.00 65.56 100 PRO A C 1
ATOM 800 O O . PRO A 1 100 ? -5.520 8.467 30.329 1.00 65.56 100 PRO A O 1
ATOM 803 N N . ALA A 1 101 ? -6.481 10.426 29.766 1.00 69.88 101 ALA A N 1
ATOM 804 C CA . ALA A 1 101 ? -5.454 11.248 30.394 1.00 69.88 101 ALA A CA 1
ATOM 805 C C . ALA A 1 101 ? -5.308 10.850 31.870 1.00 69.88 101 ALA A C 1
ATOM 807 O O . ALA A 1 101 ? -6.313 10.669 32.557 1.00 69.88 101 ALA A O 1
ATOM 808 N N . ALA A 1 102 ? -4.067 10.701 32.339 1.00 74.38 102 ALA A N 1
ATOM 809 C CA . ALA A 1 102 ? -3.812 10.394 33.738 1.00 74.38 102 ALA A CA 1
ATOM 810 C C . ALA A 1 102 ? -4.423 11.496 34.617 1.00 74.38 102 ALA A C 1
ATOM 812 O O . ALA A 1 102 ? -4.111 12.677 34.448 1.00 74.38 102 ALA A O 1
ATOM 813 N N . GLU A 1 103 ? -5.309 11.107 35.530 1.00 72.69 103 GLU A N 1
ATOM 814 C CA . GLU A 1 103 ? -5.864 12.006 36.534 1.00 72.69 103 GLU A CA 1
ATOM 815 C C . GLU A 1 103 ? -4.752 12.351 37.531 1.00 72.69 103 GLU A C 1
ATOM 817 O O . GLU A 1 103 ? -4.198 11.473 38.194 1.00 72.69 103 GLU A O 1
ATOM 822 N N . ILE A 1 104 ? -4.358 13.625 37.577 1.00 77.50 104 ILE A N 1
ATOM 823 C CA . ILE A 1 104 ? -3.359 14.116 38.529 1.00 77.50 104 ILE A CA 1
ATOM 824 C C . ILE A 1 104 ? -4.113 14.669 39.736 1.00 77.50 104 ILE A C 1
ATOM 826 O O . ILE A 1 104 ? -4.707 15.745 39.659 1.00 77.50 104 ILE A O 1
ATOM 830 N N . GLU A 1 105 ? -4.068 13.953 40.859 1.00 73.88 105 GLU A N 1
ATOM 831 C CA . GLU A 1 105 ? -4.550 14.476 42.137 1.00 73.88 105 GLU A CA 1
ATOM 832 C C . GLU A 1 105 ? -3.617 15.600 42.614 1.00 73.88 105 GLU A C 1
ATOM 834 O O . GLU A 1 105 ? -2.460 15.382 42.979 1.00 73.88 105 GLU A O 1
ATOM 839 N N . LEU A 1 106 ? -4.111 16.840 42.582 1.00 72.88 106 LEU A N 1
ATOM 840 C CA . LEU A 1 106 ? -3.392 17.997 43.108 1.00 72.88 106 LEU A CA 1
ATOM 841 C C . LEU A 1 106 ? -3.520 18.023 44.636 1.00 72.88 106 LEU A C 1
ATOM 843 O O . LEU A 1 106 ? -4.444 18.626 45.183 1.00 72.88 106 LEU A O 1
ATOM 847 N N . THR A 1 107 ? -2.582 17.401 45.350 1.00 73.44 107 THR A N 1
ATOM 848 C CA . THR A 1 107 ? -2.520 17.530 46.811 1.00 73.44 107 THR A CA 1
ATOM 849 C C . THR A 1 107 ? -1.981 18.914 47.171 1.00 73.44 107 THR A C 1
ATOM 851 O O . THR A 1 107 ? -0.786 19.187 47.059 1.00 73.44 107 THR A O 1
ATOM 854 N N . SER A 1 108 ? -2.858 19.820 47.611 1.00 61.38 108 SER A N 1
ATOM 855 C CA . SER A 1 108 ? -2.435 21.110 48.155 1.00 61.38 108 SER A CA 1
ATOM 856 C C . SER A 1 108 ? -1.723 20.890 49.494 1.00 61.38 108 SER A C 1
ATOM 858 O O . SER A 1 108 ? -2.370 20.680 50.522 1.00 61.38 108 SER A O 1
ATOM 860 N N . SER A 1 109 ? -0.393 20.936 49.497 1.00 60.72 109 SER A N 1
ATOM 861 C CA . SER A 1 109 ? 0.391 20.983 50.732 1.00 60.72 109 SER A CA 1
ATOM 862 C C . SER A 1 109 ? 0.206 22.358 51.377 1.00 60.72 109 SER A C 1
ATOM 864 O O . SER A 1 109 ? 0.765 23.347 50.904 1.00 60.72 109 SER A O 1
ATOM 866 N N . ARG A 1 110 ? -0.610 22.437 52.434 1.00 53.78 110 ARG A N 1
ATOM 867 C CA . ARG A 1 110 ? -0.641 23.610 53.318 1.00 53.78 110 ARG A CA 1
ATOM 868 C C . ARG A 1 110 ? 0.640 23.616 54.153 1.00 53.78 110 ARG A C 1
ATOM 870 O O . ARG A 1 110 ? 0.854 22.686 54.928 1.00 53.78 110 ARG A O 1
ATOM 877 N N . TYR A 1 111 ? 1.460 24.644 53.952 1.00 47.78 111 TYR A N 1
ATOM 878 C CA . TYR A 1 111 ? 2.437 25.113 54.936 1.00 47.78 111 TYR A CA 1
ATOM 879 C C . TYR A 1 111 ? 1.733 25.943 56.012 1.00 47.78 111 TYR A C 1
ATOM 881 O O . TYR A 1 111 ? 0.714 26.592 55.670 1.00 47.78 111 TYR A O 1
#

Secondary structure (DSSP, 8-state):
-EEEEEEEEE-SS----SPPTTHHHHHHHHHHHHHT-GGGHHHHHHHHHHHHHHTT---S-SEEEEEEEEEEETTEEEEEEEEEEE--GGGGGGGSPPPPPP---------

Foldseek 3Di:
DKDKDKDKDFAPDPPDPDPAQCPQLVVQVVVCVVVVPVVVVVSNVVSNVCSVVCNPDDPFHRMKMKMKMWDADPNRTDDIDIDIDTDDPVCRVVRDDDDPPDDDPPDPDDD